Protein AF-A0A352R247-F1 (afdb_monomer)

Sequence (109 aa):
MLPNFLCQTHRRHFQQNPNEAVSAWDSWMSEGHQSSLNQDIAKAFSYYGSSMEVAEILIHQGANMPLNAITAFERFQLAGQHLAQLCQCHDYKEMAVAIMRKLNDTLTN

Secondary structure (DSSP, 8-state):
-PPP-S-HHHHHHHHH-HHHHHHHHHHHHHHHHHHHHTT-HHHHHHHHHHHHHHHHHHHHTT----SSSS-HHHHHHHHHHHHHHHHHHTT-HHHHHHHHHHHHHTT--

Foldseek 3Di:
DDDQLDDPVVLVVCLVPVLVLVVLLVVLCVQLVVCVVVVVLVSVLSSLNSQLSSLVSCVVVVCPPCPDPAHSLNSNVVSLVSNLVSCVVVVVPVNSVVSVVVNVVVVVD

Structure (mmCIF, N/CA/C/O backbone):
data_AF-A0A352R247-F1
#
_entry.id   AF-A0A352R247-F1
#
loop_
_atom_site.group_PDB
_atom_site.id
_atom_site.type_symbol
_atom_site.label_atom_id
_atom_site.label_alt_id
_atom_site.label_comp_id
_atom_site.label_asym_id
_atom_site.label_entity_id
_atom_site.label_seq_id
_atom_site.pdbx_PDB_ins_code
_atom_site.Cartn_x
_atom_site.Cartn_y
_atom_site.Cartn_z
_atom_site.occupancy
_atom_site.B_iso_or_equiv
_atom_site.auth_seq_id
_atom_site.auth_comp_id
_atom_site.auth_asym_id
_atom_site.auth_atom_id
_atom_site.pdbx_PDB_model_num
ATOM 1 N N . MET A 1 1 ? -6.608 -14.378 7.093 1.00 62.12 1 MET A N 1
ATOM 2 C CA . MET A 1 1 ? -6.179 -14.207 5.684 1.00 62.12 1 MET A CA 1
ATOM 3 C C . MET A 1 1 ? -6.354 -12.737 5.344 1.00 62.12 1 MET A C 1
ATOM 5 O O . MET A 1 1 ? -7.378 -12.193 5.735 1.00 62.12 1 MET A O 1
ATOM 9 N N . LEU A 1 2 ? -5.366 -12.082 4.725 1.00 80.38 2 LEU A N 1
ATOM 10 C CA . LEU A 1 2 ? -5.514 -10.674 4.334 1.00 80.38 2 LEU A CA 1
ATOM 11 C C . LEU A 1 2 ? -6.453 -10.571 3.124 1.00 80.38 2 LEU A C 1
ATOM 13 O O . LEU A 1 2 ? -6.354 -11.423 2.236 1.00 80.38 2 LEU A O 1
ATOM 17 N N . PRO A 1 3 ? -7.366 -9.585 3.085 1.00 86.31 3 PRO A N 1
ATOM 18 C CA . PRO A 1 3 ? -8.173 -9.348 1.898 1.00 86.31 3 PRO A CA 1
ATOM 19 C C . PRO A 1 3 ? -7.282 -8.894 0.737 1.00 86.31 3 PRO A C 1
ATOM 21 O O . PRO A 1 3 ? -6.220 -8.313 0.951 1.00 86.31 3 PRO A O 1
ATOM 24 N N . ASN A 1 4 ? -7.742 -9.139 -0.490 1.00 91.62 4 ASN A N 1
ATOM 25 C CA . ASN A 1 4 ? -7.151 -8.507 -1.663 1.00 91.62 4 ASN A CA 1
ATOM 26 C C . ASN A 1 4 ? -7.705 -7.083 -1.773 1.00 91.62 4 ASN A C 1
ATOM 28 O O . ASN A 1 4 ? -8.916 -6.913 -1.922 1.00 91.62 4 ASN A O 1
ATOM 32 N N . PHE A 1 5 ? -6.834 -6.084 -1.711 1.00 95.56 5 PHE A N 1
ATOM 33 C CA . PHE A 1 5 ? -7.209 -4.673 -1.819 1.00 95.56 5 PHE A CA 1
ATOM 34 C C . PHE A 1 5 ? -7.343 -4.228 -3.275 1.00 95.56 5 PHE A C 1
ATOM 36 O O . PHE A 1 5 ? -8.254 -3.478 -3.621 1.00 95.56 5 PHE A O 1
ATOM 43 N N . LEU A 1 6 ? -6.483 -4.740 -4.155 1.00 96.62 6 LEU A N 1
ATOM 44 C CA . LEU A 1 6 ? -6.573 -4.515 -5.590 1.00 96.62 6 LEU A CA 1
ATOM 45 C C . LEU A 1 6 ? -7.288 -5.676 -6.274 1.00 96.62 6 LEU A C 1
ATOM 47 O O . LEU A 1 6 ? -6.970 -6.852 -6.075 1.00 96.62 6 LEU A O 1
ATOM 51 N N . CYS A 1 7 ? -8.207 -5.341 -7.179 1.00 96.50 7 CYS A N 1
ATOM 52 C C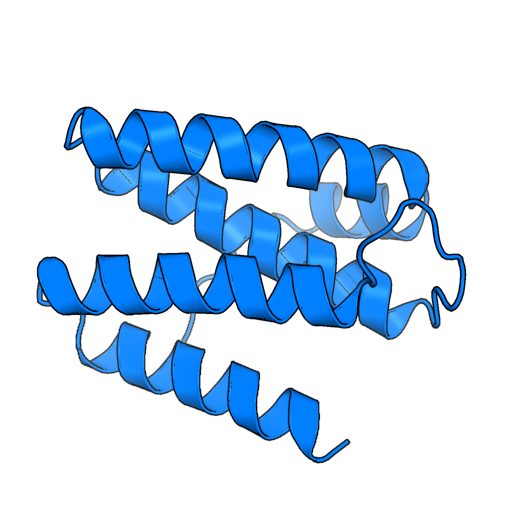A . CYS A 1 7 ? -8.759 -6.324 -8.102 1.00 96.50 7 CYS A CA 1
ATOM 53 C C . CYS A 1 7 ? -7.709 -6.750 -9.145 1.00 96.50 7 CYS A C 1
ATOM 55 O O . CYS A 1 7 ? -6.716 -6.058 -9.391 1.00 96.50 7 CYS A O 1
ATOM 57 N N . GLN A 1 8 ? -7.952 -7.879 -9.816 1.00 96.25 8 GLN A N 1
ATOM 58 C CA . GLN A 1 8 ? -7.018 -8.434 -10.800 1.00 96.25 8 GLN A CA 1
ATOM 59 C C . GLN A 1 8 ? -6.701 -7.460 -11.948 1.00 96.25 8 GLN A C 1
ATOM 61 O O . GLN A 1 8 ? -5.568 -7.431 -12.428 1.00 96.25 8 GLN A O 1
ATOM 66 N N . THR A 1 9 ? -7.672 -6.637 -12.357 1.00 97.31 9 THR A N 1
ATOM 67 C CA . THR A 1 9 ? -7.481 -5.606 -13.387 1.00 97.31 9 THR A CA 1
ATOM 68 C C . THR A 1 9 ? -6.453 -4.564 -12.949 1.00 97.31 9 THR A C 1
ATOM 70 O O . THR A 1 9 ? -5.501 -4.320 -13.684 1.00 97.31 9 THR A O 1
ATOM 73 N N . HIS A 1 10 ? -6.583 -4.011 -11.737 1.00 96.50 10 HIS A N 1
ATOM 74 C CA . HIS A 1 10 ? -5.624 -3.035 -11.207 1.00 96.50 10 HIS A CA 1
ATOM 75 C C . HIS A 1 10 ? -4.241 -3.648 -10.989 1.00 96.50 10 HIS A C 1
ATOM 77 O O . HIS A 1 10 ? -3.237 -3.032 -11.336 1.00 96.50 10 HIS A O 1
ATOM 83 N N . ARG A 1 11 ? -4.169 -4.891 -10.492 1.00 96.19 11 ARG A N 1
ATOM 84 C CA . ARG A 1 11 ? -2.883 -5.589 -10.348 1.00 96.19 11 ARG A CA 1
ATOM 85 C C . ARG A 1 11 ? -2.163 -5.728 -11.689 1.00 96.19 11 ARG A C 1
ATOM 87 O O . ARG A 1 11 ? -0.988 -5.390 -11.778 1.00 96.19 11 ARG A O 1
ATOM 94 N N . ARG A 1 12 ? -2.868 -6.166 -12.740 1.00 96.38 12 ARG A N 1
ATOM 95 C CA . ARG A 1 12 ? -2.291 -6.289 -14.089 1.00 96.38 12 ARG A CA 1
ATOM 96 C C . ARG A 1 12 ? -1.858 -4.934 -14.649 1.00 96.38 12 ARG A C 1
ATOM 98 O O . ARG A 1 12 ? -0.794 -4.846 -15.248 1.00 96.38 12 ARG A O 1
ATOM 105 N N . HIS A 1 13 ? -2.661 -3.895 -14.433 1.00 96.50 13 HIS A N 1
ATOM 106 C CA . HIS A 1 13 ? -2.341 -2.535 -14.866 1.00 96.50 13 HIS A CA 1
ATOM 107 C C . HIS A 1 13 ? -1.022 -2.038 -14.262 1.00 96.50 13 HIS A C 1
ATOM 109 O O . HIS A 1 13 ? -0.126 -1.629 -14.996 1.00 96.50 13 HIS A O 1
ATOM 115 N N . PHE A 1 14 ? -0.847 -2.155 -12.945 1.00 95.00 14 PHE A N 1
ATOM 116 C CA . PHE A 1 14 ? 0.390 -1.734 -12.275 1.00 95.00 14 PHE A CA 1
ATOM 117 C C . PHE A 1 14 ? 1.582 -2.647 -12.573 1.00 95.00 14 PHE A C 1
ATOM 119 O O . PHE A 1 14 ? 2.720 -2.185 -12.611 1.00 95.00 14 PHE A O 1
ATOM 126 N N . GLN A 1 15 ? 1.328 -3.922 -12.878 1.00 93.19 15 GLN A N 1
ATOM 127 C CA . GLN A 1 15 ? 2.359 -4.822 -13.394 1.00 93.19 15 GLN A CA 1
ATOM 128 C C . GLN A 1 15 ? 2.916 -4.382 -14.760 1.00 93.19 15 GLN A C 1
ATOM 130 O O . GLN A 1 15 ? 4.044 -4.729 -15.101 1.00 93.19 15 GLN A O 1
ATOM 135 N N . GLN A 1 16 ? 2.133 -3.647 -15.549 1.00 93.38 16 GLN A N 1
ATOM 136 C CA . GLN A 1 16 ? 2.533 -3.146 -16.866 1.00 93.38 16 GLN A CA 1
ATOM 137 C C . GLN A 1 16 ? 3.054 -1.705 -16.807 1.00 93.38 16 GLN A C 1
ATOM 139 O O . GLN A 1 16 ? 3.860 -1.317 -17.647 1.00 93.38 16 GLN A O 1
ATOM 144 N N . ASN A 1 17 ? 2.634 -0.933 -15.799 1.00 92.94 17 ASN A N 1
ATOM 145 C CA . ASN A 1 17 ? 2.890 0.502 -15.693 1.00 92.94 17 ASN A CA 1
ATOM 146 C C . ASN A 1 17 ? 3.500 0.864 -14.318 1.00 92.94 17 ASN A C 1
ATOM 148 O O . ASN A 1 17 ? 2.807 1.419 -13.462 1.00 92.94 17 ASN A O 1
ATOM 152 N N . PRO A 1 18 ? 4.797 0.582 -14.074 1.00 90.00 18 PRO A N 1
ATOM 153 C CA . PRO A 1 18 ? 5.434 0.796 -12.766 1.00 90.00 18 PRO A CA 1
ATOM 154 C C . PRO A 1 18 ? 5.502 2.272 -12.338 1.00 90.00 18 PRO A C 1
ATOM 156 O O . PRO A 1 18 ? 5.433 2.573 -11.150 1.00 90.00 18 PRO A O 1
ATOM 159 N N . ASN A 1 19 ? 5.575 3.214 -13.283 1.00 90.00 19 ASN A N 1
ATOM 160 C CA . ASN A 1 19 ? 5.533 4.646 -12.958 1.00 90.00 19 ASN A CA 1
ATOM 161 C C . ASN A 1 19 ? 4.166 5.050 -12.391 1.00 90.00 19 ASN A C 1
ATOM 163 O O . ASN A 1 19 ? 4.092 5.760 -11.391 1.00 90.00 19 ASN A O 1
ATOM 167 N N . GLU A 1 20 ? 3.085 4.548 -12.992 1.00 93.56 20 GLU A N 1
ATOM 168 C CA . GLU A 1 20 ? 1.730 4.780 -12.489 1.00 93.56 20 GLU A CA 1
ATOM 169 C C . GLU A 1 20 ? 1.504 4.090 -11.146 1.00 93.56 20 GLU A C 1
ATOM 171 O O . GLU A 1 20 ? 0.822 4.639 -10.286 1.00 93.56 20 GLU A O 1
ATOM 176 N N . ALA A 1 21 ? 2.117 2.924 -10.934 1.00 94.00 21 ALA A N 1
ATOM 177 C CA . ALA A 1 21 ? 2.123 2.243 -9.647 1.00 94.00 21 ALA A CA 1
ATOM 178 C C . ALA A 1 21 ? 2.752 3.126 -8.552 1.00 94.00 21 ALA A C 1
ATOM 180 O O . ALA A 1 21 ? 2.156 3.318 -7.495 1.00 94.00 21 ALA A O 1
ATOM 181 N N . VAL A 1 22 ? 3.908 3.747 -8.814 1.00 93.06 22 VAL A N 1
ATOM 182 C CA . VAL A 1 22 ? 4.529 4.687 -7.863 1.00 93.06 22 VAL A CA 1
ATOM 183 C C . VAL A 1 22 ? 3.647 5.910 -7.613 1.00 93.06 22 VAL A C 1
ATOM 185 O O . VAL A 1 22 ? 3.419 6.255 -6.456 1.00 93.06 22 VAL A O 1
ATOM 188 N N . SER A 1 23 ? 3.095 6.529 -8.660 1.00 93.69 23 SER A N 1
ATOM 189 C CA . SER A 1 23 ? 2.201 7.683 -8.492 1.00 93.69 23 SER A CA 1
ATOM 190 C C . SER A 1 23 ? 0.933 7.337 -7.704 1.00 93.69 23 SER A C 1
ATOM 192 O O . SER A 1 23 ? 0.502 8.117 -6.854 1.00 93.69 23 SER A O 1
ATOM 194 N N . ALA A 1 24 ? 0.350 6.160 -7.951 1.00 96.00 24 ALA A N 1
ATOM 195 C CA . ALA A 1 24 ? -0.797 5.665 -7.200 1.00 96.00 24 ALA A CA 1
ATOM 196 C C . ALA A 1 24 ? -0.434 5.444 -5.729 1.00 96.00 24 ALA A C 1
ATOM 198 O O . ALA A 1 24 ? -1.178 5.868 -4.850 1.00 96.00 24 ALA A O 1
ATOM 199 N N . TRP A 1 25 ? 0.733 4.852 -5.459 1.00 96.62 25 TRP A N 1
ATOM 200 C CA . TRP A 1 25 ? 1.225 4.665 -4.098 1.00 96.62 25 TRP A CA 1
ATOM 201 C C . TRP A 1 25 ? 1.376 6.000 -3.358 1.00 96.62 25 TRP A C 1
ATOM 203 O O . TRP A 1 25 ? 0.846 6.138 -2.256 1.00 96.62 25 TRP A O 1
ATOM 213 N N . ASP A 1 26 ? 2.034 6.995 -3.966 1.00 94.94 26 ASP A N 1
ATOM 214 C CA . ASP A 1 26 ? 2.255 8.309 -3.343 1.00 94.94 26 ASP A CA 1
ATOM 215 C C . ASP A 1 26 ? 0.911 8.996 -3.023 1.00 94.94 26 ASP A C 1
ATOM 217 O O . ASP A 1 26 ? 0.692 9.483 -1.909 1.00 94.94 26 ASP A O 1
ATOM 221 N N . SER A 1 27 ? -0.030 8.969 -3.975 1.00 97.44 27 SER A N 1
ATOM 222 C CA . SER A 1 27 ? -1.368 9.542 -3.799 1.00 97.44 27 SER A CA 1
ATOM 223 C C . SER A 1 27 ? -2.160 8.828 -2.702 1.00 97.44 27 SER A C 1
ATOM 225 O O . SER A 1 27 ? -2.706 9.476 -1.810 1.00 97.44 27 SER A O 1
ATOM 227 N N . TRP A 1 28 ? -2.204 7.498 -2.720 1.00 98.31 28 TRP A N 1
ATOM 228 C CA . TRP A 1 28 ? -2.993 6.726 -1.763 1.00 98.31 28 TRP A CA 1
ATOM 229 C C . TRP A 1 28 ? -2.409 6.746 -0.358 1.00 98.31 28 TRP A C 1
ATOM 231 O O . TRP A 1 28 ? -3.170 6.747 0.603 1.00 98.31 28 TRP A O 1
ATOM 241 N N . MET A 1 29 ? -1.088 6.827 -0.196 1.00 98.00 29 MET A N 1
ATOM 242 C CA . MET A 1 29 ? -0.496 7.037 1.127 1.00 98.00 29 MET A CA 1
ATOM 243 C C . MET A 1 29 ? -0.924 8.376 1.736 1.00 98.00 29 MET A C 1
ATOM 245 O O . MET A 1 29 ? -1.267 8.424 2.920 1.00 98.00 29 MET A O 1
ATOM 249 N N . SER A 1 30 ? -0.963 9.440 0.928 1.00 97.88 30 SER A N 1
ATOM 250 C CA . SER A 1 30 ? -1.443 10.756 1.363 1.00 97.88 30 SER A CA 1
ATOM 251 C C . SER A 1 30 ? -2.935 10.728 1.722 1.00 97.88 30 SER A C 1
ATOM 253 O O . SER A 1 30 ? -3.314 11.116 2.829 1.00 97.88 30 SER A O 1
ATOM 255 N N . GLU A 1 31 ? -3.776 10.177 0.843 1.00 98.44 31 GLU A N 1
ATOM 256 C CA . GLU A 1 31 ? -5.222 10.053 1.072 1.00 98.44 31 GLU A CA 1
ATOM 257 C C . GLU A 1 31 ? -5.556 9.137 2.260 1.00 98.44 31 GLU A C 1
ATOM 259 O O . GLU A 1 31 ? -6.469 9.422 3.040 1.00 98.44 31 GLU A O 1
ATOM 264 N N . GLY A 1 32 ? -4.801 8.052 2.441 1.00 98.00 32 GLY A N 1
ATOM 265 C CA . GLY A 1 32 ? -4.913 7.150 3.585 1.00 98.00 32 GLY A CA 1
ATOM 266 C C . GLY A 1 32 ? -4.597 7.858 4.897 1.00 98.00 32 GLY A C 1
ATOM 267 O O . G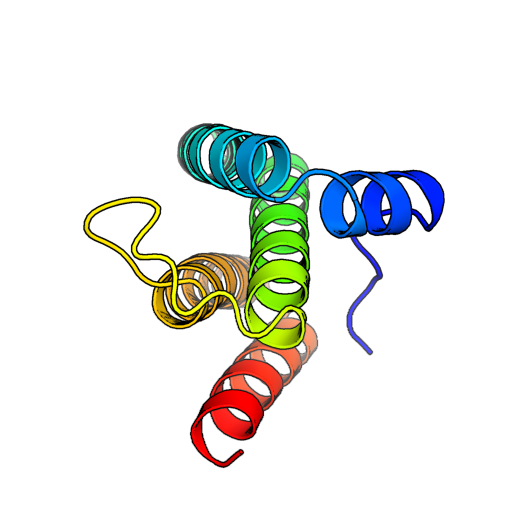LY A 1 32 ? -5.358 7.738 5.858 1.00 98.00 32 GLY A O 1
ATOM 268 N N . HIS A 1 33 ? -3.536 8.671 4.918 1.00 97.75 33 HIS A N 1
ATOM 269 C CA . HIS A 1 33 ? -3.193 9.491 6.078 1.00 97.75 33 HIS A CA 1
ATOM 270 C C . HIS A 1 33 ? -4.279 10.512 6.407 1.00 97.75 33 HIS A C 1
ATOM 272 O O . HIS A 1 33 ? -4.737 10.566 7.548 1.00 97.75 33 HIS A O 1
ATOM 278 N N . GLN A 1 34 ? -4.767 11.250 5.410 1.00 98.31 34 GLN A N 1
ATOM 279 C CA . GLN A 1 34 ? -5.851 12.206 5.617 1.00 98.31 34 GLN A CA 1
ATOM 280 C C . GLN A 1 34 ? -7.133 11.523 6.119 1.00 98.31 34 GLN A C 1
ATOM 282 O O . GLN A 1 34 ? -7.801 12.032 7.018 1.00 98.31 34 GLN A O 1
ATOM 287 N N . SER A 1 35 ? -7.458 10.344 5.582 1.00 97.75 35 SER A N 1
ATOM 288 C CA . SER A 1 35 ? -8.613 9.548 6.014 1.00 97.75 35 SER A CA 1
ATOM 289 C C . SER A 1 35 ? -8.458 9.067 7.460 1.00 97.75 35 SER A C 1
ATOM 291 O O . SER A 1 35 ? -9.408 9.145 8.235 1.00 97.75 35 SER A O 1
ATOM 293 N N . SER A 1 36 ? -7.249 8.650 7.856 1.00 96.06 36 SER A N 1
ATOM 294 C CA . SER A 1 36 ? -6.942 8.258 9.235 1.00 96.06 36 SER A CA 1
ATOM 295 C C . SER A 1 36 ? -7.107 9.424 10.211 1.00 96.06 36 SER A C 1
ATOM 297 O O . SER A 1 36 ? -7.666 9.232 11.289 1.00 96.06 36 SER A O 1
ATOM 299 N N . LEU A 1 37 ? -6.651 10.628 9.845 1.00 96.25 37 LEU A N 1
ATOM 300 C CA . LEU A 1 37 ? -6.835 11.836 10.661 1.00 96.25 37 LEU A CA 1
ATOM 301 C C . LEU A 1 37 ? -8.318 12.201 10.809 1.00 96.25 37 LEU A C 1
ATOM 303 O O . LEU A 1 37 ? -8.755 12.600 11.886 1.00 96.25 37 LEU A O 1
ATOM 307 N N . ASN A 1 38 ? -9.097 12.002 9.746 1.00 97.06 38 ASN A N 1
ATOM 308 C CA . ASN A 1 38 ? -10.536 12.254 9.722 1.00 97.06 38 ASN A CA 1
ATOM 309 C C . ASN A 1 38 ? -11.374 11.132 10.369 1.00 97.06 38 ASN A C 1
ATOM 311 O O . ASN A 1 38 ? -12.599 11.201 10.331 1.00 97.06 38 ASN A O 1
ATOM 315 N N . GLN A 1 39 ? -10.740 10.101 10.942 1.00 94.88 39 GLN A N 1
ATOM 316 C CA . GLN A 1 39 ? -11.391 8.902 11.490 1.00 94.88 39 GLN A CA 1
ATOM 317 C C . GLN A 1 39 ? -12.249 8.110 10.482 1.00 94.88 39 GLN A C 1
ATOM 319 O O . GLN A 1 39 ? -13.074 7.285 10.876 1.00 94.88 39 GLN A O 1
ATOM 324 N N . ASP A 1 40 ? -12.021 8.285 9.178 1.00 96.88 40 ASP A N 1
ATOM 325 C CA . ASP A 1 40 ? -12.604 7.430 8.142 1.00 96.88 40 ASP A CA 1
ATOM 326 C C . ASP A 1 40 ? -11.756 6.160 7.993 1.00 96.88 40 ASP A C 1
ATOM 328 O O . ASP A 1 40 ? -10.906 6.016 7.107 1.00 96.88 40 ASP A O 1
ATOM 332 N N . ILE A 1 41 ? -11.958 5.244 8.940 1.00 95.25 41 ILE A N 1
ATOM 333 C CA . ILE A 1 41 ? -11.115 4.056 9.107 1.00 95.25 41 ILE A CA 1
ATOM 334 C C . ILE A 1 41 ? -11.246 3.110 7.919 1.00 95.25 41 ILE A C 1
ATOM 336 O O . ILE A 1 41 ? -10.248 2.549 7.474 1.00 95.25 41 ILE A O 1
ATOM 340 N N . ALA A 1 42 ? -12.452 2.953 7.370 1.00 94.81 42 ALA A N 1
ATOM 341 C CA . ALA A 1 42 ? -12.682 2.087 6.218 1.00 94.81 42 ALA A CA 1
ATOM 342 C C . ALA A 1 42 ? -11.927 2.594 4.980 1.00 94.81 42 ALA A C 1
ATOM 344 O O . ALA A 1 42 ? -11.308 1.807 4.251 1.00 94.81 42 ALA A O 1
ATOM 345 N N . LYS A 1 43 ? -11.926 3.914 4.767 1.00 96.81 43 LYS A N 1
ATOM 346 C CA . LYS A 1 43 ? -11.207 4.534 3.657 1.00 96.81 43 LYS A CA 1
ATOM 347 C C . LYS A 1 43 ? -9.692 4.490 3.867 1.00 96.81 43 LYS A C 1
ATOM 349 O O . LYS A 1 43 ? -8.973 4.076 2.959 1.00 96.81 43 LYS A O 1
ATOM 354 N N . ALA A 1 44 ? -9.209 4.804 5.072 1.00 97.69 44 ALA A N 1
ATOM 355 C CA . ALA A 1 44 ? -7.791 4.689 5.426 1.00 97.69 44 ALA A CA 1
ATOM 356 C C . ALA A 1 44 ? -7.269 3.256 5.240 1.00 97.69 44 ALA A C 1
ATOM 358 O O . ALA A 1 44 ? -6.223 3.043 4.627 1.00 97.69 44 ALA A O 1
ATOM 359 N N . PHE A 1 45 ? -8.041 2.268 5.698 1.00 96.50 45 PHE A N 1
ATOM 360 C CA . PHE A 1 45 ? -7.740 0.848 5.547 1.00 96.50 45 PHE A CA 1
ATOM 361 C C . PHE A 1 45 ? -7.613 0.451 4.072 1.00 96.50 45 PHE A C 1
ATOM 363 O O . PH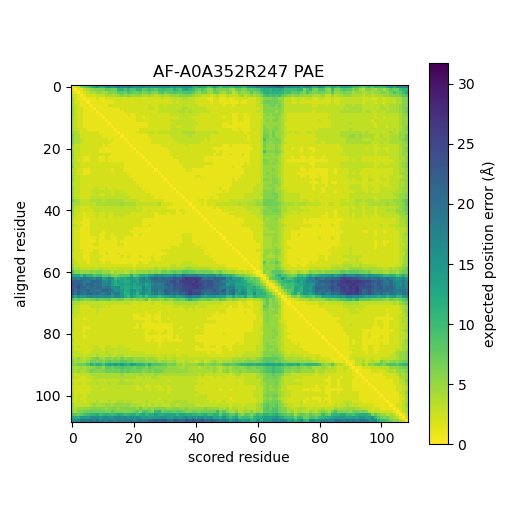E A 1 45 ? -6.643 -0.200 3.683 1.00 96.50 45 PHE A O 1
ATOM 370 N N . SER A 1 46 ? -8.556 0.899 3.240 1.00 96.56 46 SER A N 1
ATOM 371 C CA . SER A 1 46 ? -8.553 0.611 1.803 1.00 96.56 46 SER A CA 1
ATOM 372 C C . SER A 1 46 ? -7.340 1.219 1.098 1.00 96.56 46 SER A C 1
ATOM 374 O O . SER A 1 46 ? -6.702 0.541 0.291 1.00 96.56 46 SER A O 1
ATOM 376 N N . TYR A 1 47 ? -6.984 2.465 1.421 1.00 98.50 47 TYR A N 1
ATOM 377 C CA . TYR A 1 47 ? -5.818 3.121 0.834 1.00 98.50 47 TYR A CA 1
ATOM 378 C C . TYR A 1 47 ? -4.507 2.467 1.259 1.00 98.50 47 TYR A C 1
ATOM 380 O O . TYR A 1 47 ? -3.723 2.092 0.393 1.00 98.50 47 TYR A O 1
ATOM 388 N N . TYR A 1 48 ? -4.279 2.261 2.559 1.00 98.25 48 TYR A N 1
ATOM 389 C CA . TYR A 1 48 ? -3.028 1.661 3.028 1.00 98.25 48 TYR A CA 1
ATOM 390 C C . TYR A 1 48 ? -2.838 0.229 2.529 1.00 98.25 48 TYR A C 1
ATOM 392 O O . TYR A 1 48 ? -1.734 -0.138 2.128 1.00 98.25 48 TYR A O 1
ATOM 400 N N . GLY A 1 49 ? -3.906 -0.571 2.481 1.00 97.62 49 GLY A N 1
ATOM 401 C CA . GLY A 1 49 ? -3.835 -1.911 1.910 1.00 97.62 49 GLY A CA 1
ATOM 402 C C . GLY A 1 49 ? -3.567 -1.909 0.408 1.00 97.62 49 GLY A C 1
ATOM 403 O O . GLY A 1 49 ? -2.723 -2.672 -0.060 1.00 97.62 49 GLY A O 1
ATOM 404 N N . SER A 1 50 ? -4.198 -1.002 -0.344 1.00 98.00 50 SER A N 1
ATOM 405 C CA . SER A 1 50 ? -3.926 -0.844 -1.779 1.00 98.00 50 SER A CA 1
ATOM 406 C C . SER A 1 50 ? -2.484 -0.397 -2.030 1.00 98.00 50 SER A C 1
ATOM 408 O O . SER A 1 50 ? -1.811 -0.964 -2.887 1.00 98.00 50 SER A O 1
ATOM 410 N N . SER A 1 51 ? -1.972 0.552 -1.240 1.00 98.19 51 SER A N 1
ATOM 411 C CA . SER A 1 51 ? -0.571 0.985 -1.286 1.00 98.19 51 SER A CA 1
ATOM 412 C C . SER A 1 51 ? 0.389 -0.165 -0.976 1.00 98.19 51 SER A C 1
ATOM 414 O O . SER A 1 51 ? 1.381 -0.348 -1.679 1.00 98.19 51 SER A O 1
ATOM 416 N N . MET A 1 52 ? 0.093 -0.990 0.031 1.00 97.38 52 MET A N 1
ATOM 417 C CA . MET A 1 52 ? 0.919 -2.155 0.354 1.00 97.38 52 MET A CA 1
ATOM 418 C C . MET A 1 52 ? 0.968 -3.147 -0.820 1.00 97.38 52 MET A C 1
ATOM 420 O O . MET A 1 52 ? 2.051 -3.594 -1.190 1.00 97.38 52 MET A O 1
ATOM 424 N N . GLU A 1 53 ? -0.165 -3.453 -1.459 1.00 97.19 53 GLU A N 1
ATOM 425 C CA . GLU A 1 53 ? -0.194 -4.353 -2.623 1.00 97.19 53 GLU A CA 1
ATOM 426 C C . GLU A 1 53 ? 0.515 -3.777 -3.855 1.00 97.19 53 GLU A C 1
ATOM 428 O O . GLU A 1 53 ? 1.186 -4.511 -4.580 1.00 97.19 53 GLU A O 1
ATOM 433 N N . VAL A 1 54 ? 0.413 -2.468 -4.097 1.00 95.88 54 VAL A N 1
ATOM 434 C CA . VAL A 1 54 ? 1.155 -1.817 -5.185 1.00 95.88 54 VAL A CA 1
ATOM 435 C C . VAL A 1 54 ? 2.662 -1.887 -4.951 1.00 95.88 54 VAL A C 1
ATOM 437 O O . VAL A 1 54 ? 3.415 -2.210 -5.869 1.00 95.88 54 VAL A O 1
ATOM 440 N N . ALA A 1 55 ? 3.113 -1.622 -3.725 1.00 94.88 55 ALA A N 1
ATOM 441 C CA . ALA A 1 55 ? 4.526 -1.721 -3.386 1.00 94.88 55 ALA A CA 1
ATOM 442 C C . ALA A 1 55 ? 5.044 -3.160 -3.525 1.00 94.88 55 ALA A C 1
ATO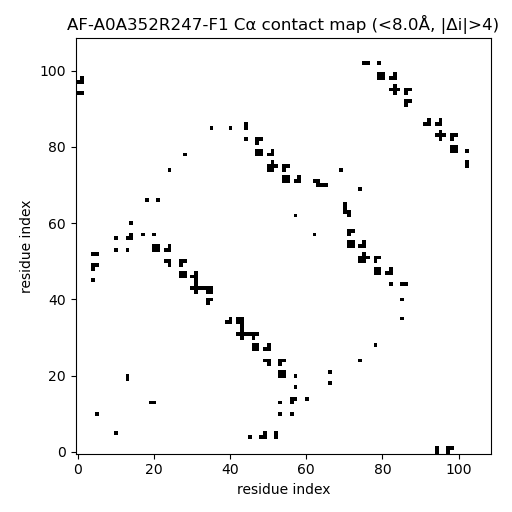M 444 O O . ALA A 1 55 ? 6.140 -3.377 -4.034 1.00 94.88 55 ALA A O 1
ATOM 445 N N . GLU A 1 56 ? 4.231 -4.150 -3.157 1.00 94.38 56 GLU A N 1
ATOM 446 C CA . GLU A 1 56 ? 4.547 -5.561 -3.371 1.00 94.38 56 GLU A CA 1
ATOM 447 C C . GLU A 1 56 ? 4.699 -5.902 -4.861 1.00 94.38 56 GLU A C 1
ATOM 449 O O . GLU A 1 56 ? 5.634 -6.610 -5.232 1.00 94.38 56 GLU A O 1
ATOM 454 N N . ILE A 1 57 ? 3.832 -5.381 -5.736 1.00 94.25 57 ILE A N 1
ATOM 455 C CA . ILE A 1 57 ? 3.978 -5.541 -7.195 1.00 94.25 57 ILE A CA 1
ATOM 456 C C . ILE A 1 57 ? 5.325 -4.977 -7.667 1.00 94.25 57 ILE A C 1
ATOM 458 O O . ILE A 1 57 ? 6.034 -5.647 -8.418 1.00 94.25 57 ILE A O 1
ATOM 462 N N . LEU A 1 58 ? 5.694 -3.784 -7.194 1.00 92.19 58 LEU A N 1
ATOM 463 C CA . LEU A 1 58 ? 6.959 -3.128 -7.534 1.00 92.19 58 LEU A CA 1
ATOM 464 C C . LEU A 1 58 ? 8.186 -3.930 -7.059 1.00 92.19 58 LEU A C 1
ATOM 466 O O . LEU A 1 58 ? 9.172 -4.019 -7.792 1.00 92.19 58 LEU A O 1
ATOM 470 N N . ILE A 1 59 ? 8.123 -4.560 -5.877 1.00 91.19 59 ILE A N 1
ATOM 471 C CA . ILE A 1 59 ? 9.177 -5.467 -5.382 1.00 91.19 59 ILE A CA 1
ATOM 472 C C . ILE A 1 59 ? 9.372 -6.636 -6.357 1.00 91.19 59 ILE A C 1
ATOM 474 O O . ILE A 1 59 ? 10.492 -6.900 -6.792 1.00 91.19 59 ILE A O 1
ATOM 478 N N . HIS A 1 60 ? 8.285 -7.310 -6.750 1.00 89.50 60 HIS A N 1
ATOM 479 C CA . HIS A 1 60 ? 8.348 -8.496 -7.614 1.00 89.50 60 HIS A CA 1
ATOM 480 C C . HIS A 1 60 ? 8.837 -8.205 -9.036 1.00 89.50 60 HIS A C 1
ATOM 482 O O . HIS A 1 60 ? 9.363 -9.094 -9.701 1.00 89.50 60 HIS A O 1
ATOM 488 N N . GLN A 1 61 ? 8.685 -6.972 -9.514 1.00 84.00 61 GLN A N 1
ATOM 489 C CA . GLN A 1 61 ? 9.228 -6.554 -10.806 1.00 84.00 61 GLN A CA 1
ATOM 490 C C . GLN A 1 61 ? 10.752 -6.379 -10.785 1.00 84.00 61 GLN A C 1
ATOM 492 O O . GLN A 1 61 ? 11.337 -6.065 -11.821 1.00 84.00 61 GLN A O 1
ATOM 497 N N . GLY A 1 62 ? 11.404 -6.557 -9.628 1.00 68.69 62 GLY A N 1
ATOM 498 C CA . GLY A 1 62 ? 12.835 -6.319 -9.487 1.00 68.69 62 GLY A CA 1
ATOM 499 C C . GLY A 1 62 ? 13.179 -4.864 -9.777 1.00 68.69 62 GLY A C 1
ATOM 500 O O . GLY A 1 62 ? 14.241 -4.586 -10.337 1.00 68.69 62 GLY A O 1
ATOM 501 N N . ALA A 1 63 ? 12.266 -3.941 -9.447 1.00 56.94 63 ALA A N 1
ATOM 502 C CA . ALA A 1 63 ? 12.458 -2.515 -9.630 1.00 56.94 63 ALA A CA 1
ATOM 503 C C . ALA A 1 63 ? 13.537 -2.007 -8.656 1.00 56.94 63 ALA A C 1
ATOM 505 O O . ALA A 1 63 ? 13.266 -1.286 -7.705 1.00 56.94 63 ALA A O 1
ATOM 506 N N . ASN A 1 64 ? 14.795 -2.324 -8.964 1.00 51.25 64 ASN A N 1
ATOM 507 C CA . ASN A 1 64 ? 15.982 -1.584 -8.548 1.00 51.25 64 ASN A CA 1
ATOM 508 C C . ASN A 1 64 ? 16.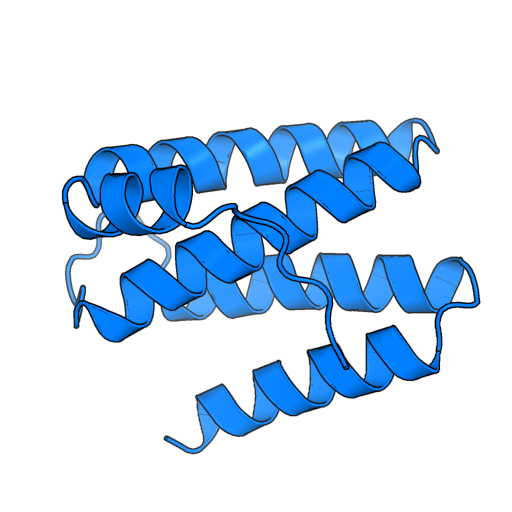052 -0.215 -9.247 1.00 51.25 64 ASN A C 1
ATOM 510 O O . ASN A 1 64 ? 17.114 0.400 -9.279 1.00 51.25 64 ASN A O 1
ATOM 514 N N . MET A 1 65 ? 14.954 0.274 -9.839 1.00 52.50 65 MET A N 1
ATOM 515 C CA . MET A 1 65 ? 14.863 1.686 -10.157 1.00 52.50 65 MET A CA 1
ATOM 516 C C . MET A 1 65 ? 14.644 2.434 -8.842 1.00 52.50 65 MET A C 1
ATOM 518 O O . MET A 1 65 ? 13.568 2.299 -8.250 1.00 52.50 65 MET A O 1
ATOM 522 N N . PRO A 1 66 ? 15.589 3.277 -8.396 1.00 53.44 66 PRO A N 1
ATOM 523 C CA . PRO A 1 66 ? 15.216 4.396 -7.558 1.00 53.44 66 PRO A CA 1
ATOM 524 C C . PRO A 1 66 ? 14.326 5.293 -8.425 1.00 53.44 66 PRO A C 1
ATOM 526 O O . PRO A 1 66 ? 14.801 6.179 -9.128 1.00 53.44 66 PRO A O 1
ATOM 529 N N . LEU A 1 67 ? 13.017 5.029 -8.430 1.00 55.25 67 LEU A N 1
ATOM 530 C CA . LEU A 1 67 ? 12.032 5.905 -9.072 1.00 55.25 67 LEU A CA 1
ATOM 531 C C . LEU A 1 67 ? 11.982 7.267 -8.338 1.00 55.25 67 LEU A C 1
ATOM 533 O O . LEU A 1 67 ? 11.416 8.232 -8.845 1.00 55.25 67 LEU A O 1
ATOM 537 N N . ASN A 1 68 ? 12.575 7.332 -7.132 1.00 59.44 68 ASN A N 1
ATOM 538 C CA . ASN A 1 68 ? 12.590 8.422 -6.158 1.00 59.44 68 ASN A CA 1
ATOM 539 C C . ASN A 1 68 ? 13.468 8.004 -4.943 1.00 59.44 68 ASN A C 1
ATOM 541 O O . ASN A 1 68 ? 13.992 6.893 -4.911 1.00 59.44 68 ASN A O 1
ATOM 545 N N . ALA A 1 69 ? 13.636 8.875 -3.937 1.00 70.94 69 ALA A N 1
ATOM 546 C CA . ALA A 1 69 ? 14.472 8.654 -2.738 1.00 70.94 69 ALA A CA 1
ATOM 547 C C . ALA A 1 69 ? 14.051 7.476 -1.824 1.00 70.94 69 ALA A C 1
ATOM 549 O O . ALA A 1 69 ? 14.681 7.254 -0.797 1.00 70.94 69 ALA A O 1
ATOM 550 N N . ILE A 1 70 ? 12.986 6.753 -2.179 1.00 84.06 70 ILE A N 1
ATOM 551 C CA . ILE A 1 70 ? 12.425 5.627 -1.429 1.00 84.06 70 ILE A CA 1
ATOM 552 C C . ILE A 1 70 ? 12.386 4.427 -2.380 1.00 84.06 70 ILE A C 1
ATOM 554 O O . ILE A 1 70 ? 12.010 4.567 -3.545 1.00 84.06 70 ILE A O 1
ATOM 558 N N . THR A 1 71 ? 12.761 3.248 -1.906 1.00 89.12 71 THR A N 1
ATOM 559 C CA . THR A 1 71 ? 12.750 1.975 -2.640 1.00 89.12 71 THR A CA 1
ATOM 560 C C . THR A 1 71 ? 11.356 1.333 -2.659 1.00 89.12 71 THR A C 1
ATOM 562 O O . THR A 1 71 ? 10.460 1.709 -1.900 1.00 89.12 71 THR A O 1
ATOM 565 N N . ALA A 1 72 ? 11.135 0.337 -3.525 1.00 90.75 72 ALA A N 1
ATOM 566 C CA . ALA A 1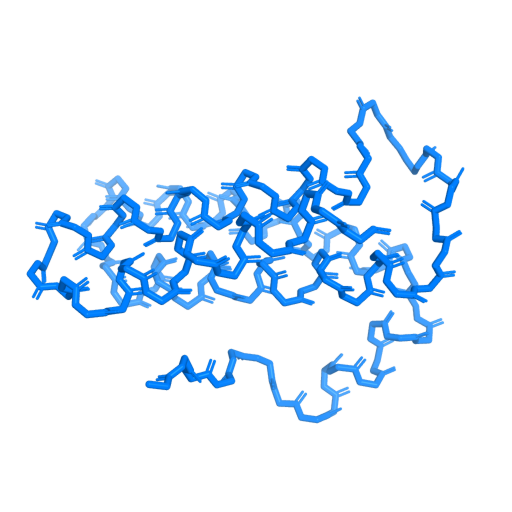 72 ? 9.893 -0.449 -3.510 1.00 90.75 72 ALA A CA 1
ATOM 567 C C . ALA A 1 72 ? 9.688 -1.178 -2.167 1.00 90.75 72 ALA A C 1
ATOM 569 O O . ALA A 1 72 ? 8.571 -1.252 -1.655 1.00 90.75 72 ALA A O 1
ATOM 570 N N . PHE A 1 73 ? 10.781 -1.649 -1.563 1.00 91.44 73 PHE A N 1
ATOM 571 C CA . PHE A 1 73 ? 10.755 -2.301 -0.261 1.00 91.44 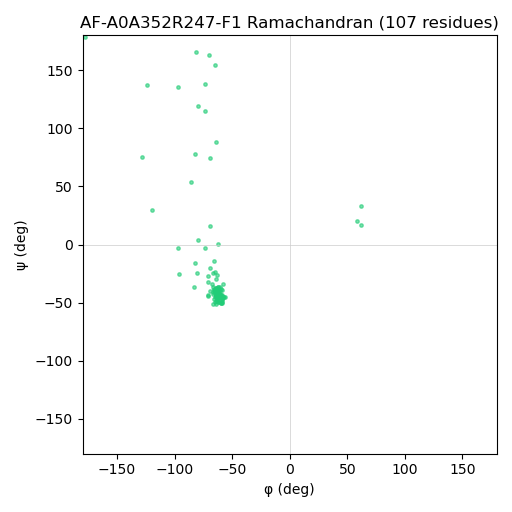73 PHE A CA 1
ATOM 572 C C . PHE A 1 73 ? 10.349 -1.343 0.868 1.00 91.44 73 PHE A C 1
ATOM 574 O O . PHE A 1 73 ? 9.455 -1.655 1.652 1.00 91.44 73 PHE A O 1
ATOM 581 N N . GLU A 1 74 ? 10.932 -0.146 0.926 1.00 92.25 74 GLU A N 1
ATOM 582 C CA . GLU A 1 74 ? 10.560 0.859 1.933 1.00 92.25 74 GLU A CA 1
ATOM 583 C C . GLU A 1 74 ? 9.100 1.305 1.789 1.00 92.25 74 GLU A C 1
ATOM 585 O O . GLU A 1 74 ? 8.409 1.482 2.791 1.00 92.25 74 GLU A O 1
ATOM 590 N N . ARG A 1 75 ? 8.588 1.408 0.555 1.00 94.00 75 ARG A N 1
ATOM 591 C CA . ARG A 1 75 ? 7.159 1.661 0.307 1.00 94.00 75 ARG A CA 1
ATOM 592 C C . ARG A 1 75 ? 6.260 0.588 0.895 1.00 94.00 75 ARG A C 1
ATOM 594 O O . ARG A 1 75 ? 5.222 0.897 1.483 1.00 94.00 75 ARG A O 1
ATOM 601 N N . PHE A 1 76 ? 6.652 -0.667 0.719 1.00 95.44 76 PHE A N 1
ATOM 602 C CA . PHE A 1 76 ? 5.919 -1.806 1.244 1.00 95.44 76 PHE A CA 1
ATOM 603 C C . PHE A 1 76 ? 5.926 -1.800 2.772 1.00 95.44 76 PHE A C 1
ATOM 605 O O . PHE A 1 76 ? 4.867 -1.942 3.387 1.00 95.44 76 PHE A O 1
ATOM 612 N N . GLN A 1 77 ? 7.092 -1.545 3.374 1.00 95.50 77 GLN A N 1
ATOM 613 C CA . GLN A 1 77 ? 7.235 -1.423 4.822 1.00 95.50 77 GLN A CA 1
ATOM 614 C C . GLN A 1 77 ? 6.374 -0.298 5.392 1.00 95.50 77 GLN A C 1
ATOM 616 O O . GLN A 1 77 ? 5.592 -0.537 6.309 1.00 95.50 77 GLN A O 1
ATOM 621 N N . LEU A 1 78 ? 6.455 0.903 4.818 1.00 96.00 78 LEU A N 1
ATOM 622 C CA . LEU A 1 78 ? 5.719 2.058 5.320 1.00 96.00 78 LEU A CA 1
ATOM 623 C C . LEU A 1 78 ? 4.201 1.853 5.217 1.00 96.00 78 LEU A C 1
ATOM 625 O O . LEU A 1 78 ? 3.484 2.034 6.201 1.00 96.00 78 LEU A O 1
ATOM 629 N N . ALA A 1 79 ? 3.704 1.422 4.054 1.00 97.50 79 ALA A N 1
ATOM 630 C CA . ALA A 1 79 ? 2.277 1.166 3.863 1.00 97.50 79 ALA A CA 1
ATOM 631 C C . ALA A 1 79 ? 1.762 0.065 4.803 1.00 97.50 79 ALA A C 1
ATOM 633 O O . ALA A 1 79 ? 0.716 0.221 5.437 1.00 97.50 79 ALA A O 1
ATOM 634 N N . GLY A 1 80 ? 2.520 -1.026 4.947 1.00 97.06 80 GLY A N 1
ATOM 635 C CA . GLY A 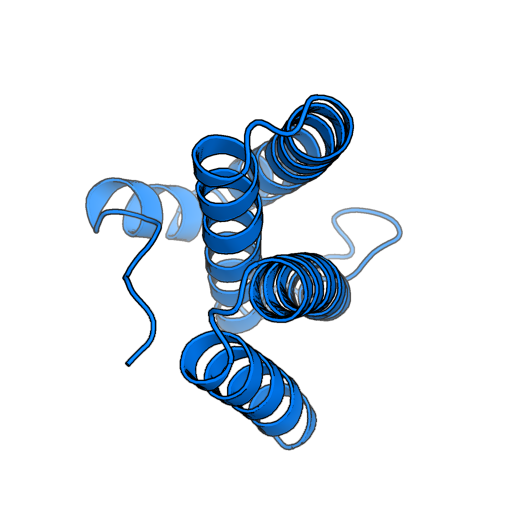1 80 ? 2.163 -2.118 5.845 1.00 97.06 80 GLY A CA 1
ATOM 636 C C . GLY A 1 80 ? 2.177 -1.716 7.319 1.00 97.06 80 GLY A C 1
ATOM 637 O O . GLY A 1 80 ? 1.279 -2.114 8.055 1.00 97.06 80 GLY A O 1
ATOM 638 N N . GLN A 1 81 ? 3.139 -0.904 7.763 1.00 97.00 81 GLN A N 1
ATOM 639 C CA . GLN A 1 81 ? 3.188 -0.409 9.143 1.00 97.00 81 GLN A CA 1
ATOM 640 C C . GLN A 1 81 ? 1.979 0.472 9.466 1.00 97.00 81 GLN A C 1
ATOM 642 O O . GLN A 1 81 ? 1.326 0.251 10.486 1.00 97.00 81 GLN A O 1
ATOM 647 N N . HIS A 1 82 ? 1.626 1.404 8.575 1.00 97.69 82 HIS A N 1
ATOM 648 C CA . HIS A 1 82 ? 0.419 2.216 8.733 1.00 97.69 82 HIS A CA 1
ATOM 649 C C . HIS A 1 82 ? -0.848 1.354 8.776 1.00 97.69 82 HIS A C 1
ATOM 651 O O . HIS A 1 82 ? -1.697 1.550 9.647 1.00 97.69 82 HIS A O 1
ATOM 657 N N . LEU A 1 83 ? -0.959 0.356 7.894 1.00 97.44 83 LEU A N 1
ATOM 658 C CA . LEU A 1 83 ? -2.091 -0.567 7.887 1.00 97.44 83 LEU A CA 1
ATOM 659 C C . LEU A 1 83 ? -2.164 -1.405 9.172 1.00 97.44 83 LEU A C 1
ATOM 661 O O . LEU A 1 83 ? -3.241 -1.561 9.748 1.00 97.44 83 LEU A O 1
ATOM 665 N N . ALA A 1 84 ? -1.032 -1.938 9.637 1.00 96.38 84 ALA A N 1
ATOM 666 C CA . ALA A 1 84 ? -0.957 -2.736 10.856 1.00 96.38 84 ALA A CA 1
ATOM 667 C C . ALA A 1 84 ? -1.322 -1.902 12.086 1.00 96.38 84 ALA A C 1
ATOM 669 O O . ALA A 1 84 ? -2.108 -2.360 12.914 1.00 96.38 84 ALA A O 1
ATOM 670 N N . GLN A 1 85 ? -0.807 -0.675 12.183 1.00 95.94 85 GLN A N 1
ATOM 671 C CA . GLN A 1 85 ? -1.130 0.246 13.267 1.00 95.94 85 GLN A CA 1
ATOM 672 C C . GLN A 1 85 ? -2.619 0.605 13.263 1.00 95.94 85 GLN A C 1
ATOM 674 O O . GLN A 1 85 ? -3.267 0.507 14.303 1.00 95.94 85 GLN A O 1
ATOM 679 N N . LEU A 1 86 ? -3.188 0.925 12.094 1.00 95.88 86 LEU A N 1
ATOM 680 C CA . LEU A 1 86 ? -4.624 1.173 11.953 1.00 95.88 86 LEU A CA 1
ATOM 681 C C . LEU A 1 86 ? -5.437 -0.039 12.439 1.00 95.88 86 LEU A C 1
ATOM 683 O O . LEU A 1 86 ? -6.377 0.105 13.217 1.00 95.88 86 LEU A O 1
ATOM 687 N N . CYS A 1 87 ? -5.038 -1.254 12.058 1.00 94.44 87 CYS A N 1
ATOM 688 C CA . CYS A 1 87 ? -5.694 -2.478 12.517 1.00 94.44 87 CYS A CA 1
ATOM 689 C C . CYS A 1 87 ? -5.599 -2.668 14.041 1.00 94.44 87 CYS A C 1
ATOM 691 O O . CYS A 1 87 ? -6.578 -3.077 14.662 1.00 94.44 87 CYS A O 1
ATOM 693 N N . GLN A 1 88 ? -4.450 -2.366 14.655 1.00 93.38 88 GLN A N 1
ATOM 694 C CA . GLN A 1 88 ? -4.261 -2.469 16.108 1.00 93.38 88 GLN A CA 1
ATOM 695 C C . GLN A 1 88 ? -5.142 -1.479 16.873 1.00 93.38 88 GLN A C 1
ATOM 697 O O . GLN A 1 88 ? -5.732 -1.854 17.882 1.00 93.38 88 GLN A O 1
ATOM 702 N N . CYS A 1 89 ? -5.253 -0.240 16.387 1.00 92.25 89 CYS A N 1
ATOM 703 C CA . CYS A 1 89 ? -6.052 0.808 17.023 1.00 92.25 89 CYS A CA 1
ATOM 704 C C . CYS A 1 89 ? -7.568 0.563 16.941 1.00 92.25 89 CYS A C 1
ATOM 706 O O . CYS A 1 89 ? -8.310 1.127 17.741 1.00 92.25 89 CYS A O 1
ATOM 708 N N . HIS A 1 90 ? -8.024 -0.269 16.001 1.00 90.25 90 HIS A N 1
ATOM 709 C CA . HIS A 1 90 ? -9.445 -0.525 15.739 1.00 90.25 90 HIS A CA 1
ATOM 710 C C . HIS A 1 90 ? -9.847 -1.999 15.938 1.00 90.25 90 HIS A C 1
ATOM 712 O O . HIS A 1 90 ? -10.764 -2.487 15.287 1.00 90.25 90 HIS A O 1
ATOM 718 N N . ASP A 1 91 ? -9.156 -2.709 16.839 1.00 86.62 91 ASP A N 1
ATOM 719 C CA . ASP A 1 91 ? -9.448 -4.088 17.274 1.00 86.62 91 ASP A CA 1
ATOM 720 C C . ASP A 1 91 ? -9.391 -5.188 16.191 1.00 86.62 91 ASP A C 1
ATOM 722 O O . ASP A 1 91 ? -9.777 -6.335 16.423 1.00 86.62 91 ASP A O 1
ATOM 726 N N . TYR A 1 92 ? -8.762 -4.922 15.045 1.00 89.38 92 TYR A N 1
ATOM 727 C CA . TYR A 1 92 ? -8.481 -5.917 14.003 1.00 89.38 92 TYR A CA 1
ATOM 728 C C . TYR A 1 92 ? -7.162 -6.670 14.262 1.00 89.38 92 TYR A C 1
ATOM 730 O O . TYR A 1 92 ? -6.268 -6.732 13.411 1.00 89.38 92 TYR A O 1
ATOM 738 N N . LYS A 1 93 ? -7.012 -7.252 15.459 1.00 89.62 93 LYS A N 1
ATOM 739 C CA . LYS A 1 93 ? -5.736 -7.813 15.956 1.00 89.62 93 LYS A CA 1
ATOM 740 C C . LYS A 1 93 ? -5.161 -8.921 15.073 1.00 89.62 93 LYS A C 1
ATOM 742 O O . LYS A 1 93 ? -3.967 -8.918 14.786 1.00 89.62 93 LYS A O 1
ATOM 747 N N . GLU A 1 94 ? -5.996 -9.843 14.600 1.00 92.31 94 GLU A N 1
ATOM 748 C CA . GLU A 1 94 ? -5.549 -10.932 13.719 1.00 92.31 94 GLU A CA 1
ATOM 749 C C . GLU A 1 94 ? -4.987 -10.407 12.394 1.00 92.31 94 GLU A C 1
ATOM 751 O O . GLU A 1 94 ? -4.000 -10.926 11.870 1.00 92.31 94 GLU A O 1
ATOM 756 N N . MET A 1 95 ? -5.593 -9.341 11.873 1.00 93.06 95 MET A N 1
ATOM 757 C CA . MET A 1 95 ? -5.172 -8.702 10.634 1.00 93.06 95 MET A CA 1
ATOM 758 C C . MET A 1 95 ? -3.853 -7.960 10.824 1.00 93.06 95 MET A C 1
ATOM 760 O O . MET A 1 95 ? -2.942 -8.141 10.021 1.00 93.06 95 MET A O 1
ATOM 764 N N . ALA A 1 96 ? -3.699 -7.230 11.932 1.00 93.81 96 ALA A N 1
ATOM 765 C CA . ALA A 1 96 ? -2.427 -6.613 12.293 1.00 93.81 96 ALA A CA 1
ATOM 766 C C . ALA A 1 96 ? -1.290 -7.644 12.387 1.00 93.81 96 ALA A C 1
ATOM 768 O O . ALA A 1 96 ? -0.216 -7.428 11.829 1.00 93.81 96 ALA A O 1
ATOM 769 N N . VAL A 1 97 ? -1.527 -8.791 13.036 1.00 94.31 97 VAL A N 1
ATOM 770 C CA . VAL A 1 97 ? -0.537 -9.878 13.133 1.00 94.31 97 VAL A CA 1
ATOM 771 C C . VAL A 1 97 ? -0.200 -10.450 11.755 1.00 94.31 97 VAL A C 1
ATOM 773 O O . VAL A 1 97 ? 0.970 -10.700 11.467 1.00 94.31 97 VAL A O 1
ATOM 776 N N . ALA A 1 98 ? -1.198 -10.642 10.890 1.00 94.88 98 ALA A N 1
ATOM 777 C CA . ALA A 1 98 ? -0.979 -11.139 9.536 1.00 94.88 98 ALA A CA 1
ATOM 778 C C . ALA A 1 98 ? -0.172 -10.154 8.670 1.00 94.88 98 ALA A C 1
ATOM 780 O O . ALA A 1 98 ? 0.714 -10.590 7.936 1.00 94.88 98 ALA A O 1
ATOM 781 N N . ILE A 1 99 ? -0.424 -8.845 8.790 1.00 95.12 99 ILE A N 1
ATOM 782 C CA . ILE A 1 99 ? 0.352 -7.801 8.103 1.00 95.12 99 ILE A CA 1
ATOM 783 C C . ILE A 1 99 ? 1.794 -7.802 8.606 1.00 95.12 99 ILE A C 1
ATOM 785 O O . ILE A 1 99 ? 2.713 -7.905 7.801 1.00 95.12 99 ILE A O 1
ATOM 789 N N . MET A 1 100 ? 2.002 -7.765 9.926 1.00 93.88 100 MET A N 1
ATOM 790 C CA . MET A 1 100 ? 3.344 -7.766 10.520 1.00 93.88 100 MET A CA 1
ATOM 791 C C . MET A 1 100 ? 4.149 -9.010 10.139 1.00 93.88 100 MET A C 1
ATOM 793 O O . MET A 1 100 ? 5.338 -8.910 9.851 1.00 93.88 100 MET A O 1
ATOM 797 N N . ARG A 1 101 ? 3.504 -10.181 10.078 1.00 94.31 101 ARG A N 1
ATOM 798 C CA . ARG A 1 101 ? 4.146 -11.403 9.583 1.00 94.31 101 ARG A CA 1
ATOM 799 C C . ARG A 1 101 ? 4.580 -11.249 8.128 1.00 94.31 101 ARG A C 1
ATOM 801 O O . ARG A 1 101 ? 5.742 -11.479 7.830 1.00 94.31 101 ARG A O 1
ATOM 808 N N . LYS A 1 102 ? 3.681 -10.781 7.257 1.00 93.81 102 LYS A N 1
ATOM 809 C CA . LYS A 1 102 ? 3.982 -10.557 5.838 1.00 93.81 102 LYS A CA 1
ATOM 810 C C . LYS A 1 102 ? 5.143 -9.568 5.640 1.00 93.81 102 LYS A C 1
ATOM 812 O O . LYS A 1 102 ? 5.995 -9.790 4.785 1.00 93.81 102 LYS A O 1
ATOM 817 N N . LEU A 1 103 ? 5.211 -8.509 6.451 1.00 92.88 103 LEU A N 1
ATOM 818 C CA . LEU A 1 103 ? 6.323 -7.552 6.436 1.00 92.88 103 LEU A CA 1
ATOM 819 C C . LEU A 1 103 ? 7.658 -8.200 6.811 1.00 92.88 103 LEU A C 1
ATOM 821 O O . LEU A 1 103 ? 8.658 -7.941 6.144 1.00 92.88 103 LEU A O 1
ATOM 825 N N . ASN A 1 104 ? 7.664 -9.053 7.837 1.00 90.19 104 ASN A N 1
ATOM 826 C CA . ASN A 1 104 ? 8.859 -9.769 8.282 1.00 90.19 104 ASN A CA 1
ATOM 827 C C . ASN A 1 104 ? 9.314 -10.828 7.273 1.00 90.19 104 ASN A C 1
ATOM 829 O O . ASN A 1 104 ? 10.505 -10.938 7.010 1.00 90.19 104 ASN A O 1
ATOM 833 N N . ASP A 1 105 ? 8.381 -11.558 6.664 1.00 89.44 105 ASP A N 1
ATOM 834 C CA . ASP A 1 105 ? 8.697 -12.569 5.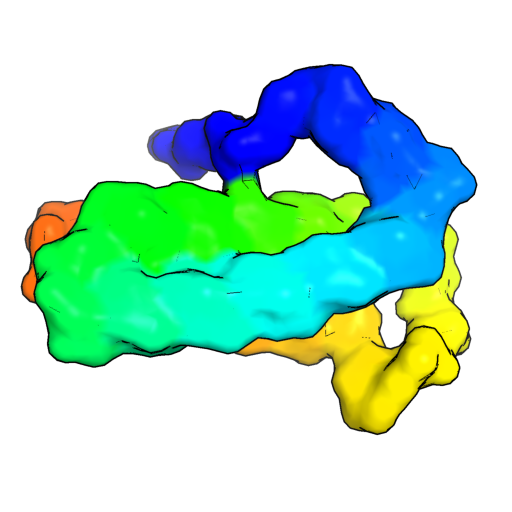648 1.00 89.44 105 ASP A CA 1
ATOM 835 C C . ASP A 1 105 ? 9.305 -11.935 4.382 1.00 89.44 105 ASP A C 1
ATOM 837 O O . ASP A 1 105 ? 10.030 -12.583 3.636 1.00 89.44 105 ASP A O 1
ATOM 841 N N . THR A 1 106 ? 9.039 -10.650 4.135 1.00 83.69 106 THR A N 1
ATOM 842 C CA . THR A 1 106 ? 9.629 -9.910 3.006 1.00 83.69 106 THR A CA 1
ATOM 843 C C . THR A 1 106 ? 11.046 -9.400 3.322 1.00 83.69 106 THR A C 1
ATOM 845 O O . THR A 1 106 ? 11.769 -9.039 2.405 1.00 83.69 106 THR A O 1
ATOM 848 N N . LEU A 1 107 ? 11.469 -9.368 4.596 1.00 73.38 107 LEU A N 1
ATOM 849 C CA . LEU A 1 107 ? 12.849 -9.030 4.998 1.00 73.38 107 LEU A CA 1
ATOM 850 C C . LEU A 1 107 ? 13.818 -10.211 4.852 1.00 73.38 107 LEU A C 1
ATOM 852 O O . LEU A 1 107 ? 15.029 -10.008 4.803 1.00 73.38 107 LEU A O 1
ATOM 856 N N . THR A 1 108 ? 13.297 -11.437 4.887 1.00 66.12 108 THR A N 1
ATOM 857 C CA . THR A 1 108 ? 14.088 -12.675 4.916 1.00 66.12 108 THR A CA 1
ATOM 858 C C . THR A 1 108 ? 14.266 -13.328 3.544 1.00 66.12 108 THR A C 1
ATOM 860 O O . THR A 1 108 ? 14.974 -14.333 3.460 1.00 66.12 108 THR A O 1
ATOM 863 N N . ASN A 1 109 ? 13.654 -12.766 2.497 1.00 55.16 109 ASN A N 1
ATOM 864 C CA . ASN A 1 109 ? 13.771 -13.182 1.094 1.00 55.16 109 ASN A CA 1
ATOM 865 C C . ASN A 1 109 ? 14.579 -12.160 0.291 1.00 55.16 109 ASN A C 1
ATOM 867 O O . ASN A 1 109 ? 15.299 -12.597 -0.633 1.00 55.16 109 ASN A O 1
#

Solvent-accessible surface area (backbone atoms only — not comparable to full-atom values): 5793 Å² total; per-residue (Å²): 133,84,80,80,64,60,54,72,68,58,51,54,49,36,74,73,34,58,68,57,31,52,54,49,32,58,51,27,49,51,52,14,49,53,24,50,76,71,65,37,54,72,58,15,48,49,23,18,43,32,23,23,55,43,19,48,51,38,46,75,68,64,49,81,56,70,87,50,104,58,48,32,62,57,43,24,49,52,24,38,49,54,37,23,51,53,24,54,79,68,74,35,52,71,56,18,52,51,41,54,48,55,55,52,60,63,74,78,110

pLDDT: mean 90.56, std 11.4, range [51.25, 98.5]

Radius of gyration: 13.14 Å; Cα contacts (8 Å, |Δi|>4): 120; chains: 1; bounding box: 29×26×34 Å

Nearest PDB structures (foldseek):
  8e12-assembly1_B  TM=5.931E-01  e=4.188E+00  synthetic construct
  5imr-assembly1_X  TM=5.369E-01  e=3.051E+00  Thermus thermophilus HB8
  5oa1-assembly1_W  TM=3.766E-01  e=1.244E+00  Saccharomyces cerevisiae S288C
  6xr2-assembly1_A  TM=5.509E-01  e=7.101E+00  synthetic construct

Mean predicted aligned error: 4.08 Å